Protein AF-A0A316E783-F1 (afdb_monomer_lite)

Organism: NCBI:txid591202

Radius of gyration: 13.03 Å; chains: 1; bounding box: 40×25×27 Å

Structure (mmCIF, N/CA/C/O backbone):
data_AF-A0A316E783-F1
#
_entry.id   AF-A0A316E783-F1
#
loop_
_atom_site.group_PDB
_atom_site.id
_atom_site.type_symbol
_atom_site.label_atom_id
_atom_site.label_alt_id
_atom_site.label_comp_id
_atom_site.label_asym_id
_atom_site.label_entity_id
_atom_site.label_seq_id
_atom_site.pdbx_PDB_ins_code
_atom_site.Cartn_x
_atom_site.Cartn_y
_atom_site.Cartn_z
_atom_site.occupancy
_atom_site.B_iso_or_equiv
_atom_site.auth_seq_id
_atom_site.auth_comp_id
_atom_site.auth_asym_id
_atom_site.auth_atom_id
_atom_site.pdbx_PDB_model_num
ATOM 1 N N . MET A 1 1 ? -28.990 -9.920 6.540 1.00 34.78 1 MET A N 1
ATOM 2 C CA . MET A 1 1 ? -27.861 -10.165 7.464 1.00 34.78 1 MET A CA 1
ATOM 3 C C . MET A 1 1 ? -26.599 -9.695 6.761 1.00 34.78 1 MET A C 1
ATOM 5 O O . MET A 1 1 ? -26.350 -10.171 5.663 1.00 34.78 1 MET A O 1
ATOM 9 N N . ALA A 1 2 ? -25.874 -8.713 7.301 1.00 44.69 2 ALA A N 1
ATOM 10 C CA . ALA A 1 2 ? -24.619 -8.271 6.696 1.00 44.69 2 ALA A CA 1
ATOM 11 C C . ALA A 1 2 ? -23.525 -9.288 7.044 1.00 44.69 2 ALA A C 1
ATOM 13 O O . ALA A 1 2 ? -23.163 -9.443 8.209 1.00 44.69 2 ALA A O 1
ATOM 14 N N . THR A 1 3 ? -23.056 -10.032 6.048 1.00 48.12 3 THR A N 1
ATOM 15 C CA . THR A 1 3 ? -21.976 -11.004 6.215 1.00 48.12 3 THR A CA 1
ATOM 16 C C . THR A 1 3 ? -20.681 -10.243 6.485 1.00 48.12 3 THR A C 1
ATOM 18 O O . THR A 1 3 ? -20.226 -9.476 5.639 1.00 48.12 3 THR A O 1
ATOM 21 N N . ASN A 1 4 ? -20.093 -10.423 7.668 1.00 61.34 4 ASN A N 1
ATOM 22 C CA . ASN A 1 4 ? -18.832 -9.781 8.031 1.00 61.34 4 ASN A CA 1
ATOM 23 C C . ASN A 1 4 ? -17.677 -10.538 7.348 1.00 61.34 4 ASN A C 1
ATOM 25 O O . ASN A 1 4 ? -17.132 -11.494 7.896 1.00 61.34 4 ASN A O 1
ATOM 29 N N . ILE A 1 5 ? -17.390 -10.184 6.093 1.00 65.75 5 ILE A N 1
ATOM 30 C CA . ILE A 1 5 ? -16.337 -10.810 5.286 1.00 65.75 5 ILE A CA 1
ATOM 31 C C . ILE A 1 5 ? -14.994 -10.170 5.667 1.00 65.75 5 ILE A C 1
ATOM 33 O O . ILE A 1 5 ? -14.855 -8.951 5.550 1.00 65.75 5 ILE A O 1
ATOM 37 N N . PRO A 1 6 ? -13.979 -10.953 6.080 1.00 73.94 6 PRO A N 1
ATOM 38 C CA . PRO A 1 6 ? -12.652 -10.412 6.340 1.00 73.94 6 PRO A CA 1
ATOM 39 C C . PRO A 1 6 ? -12.092 -9.713 5.098 1.00 73.94 6 PRO A C 1
ATOM 41 O O . PRO A 1 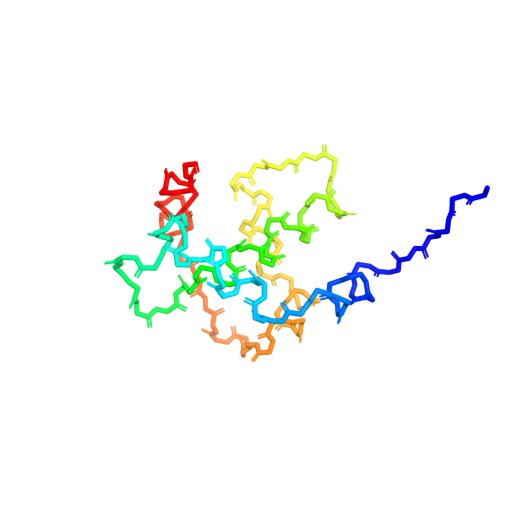6 ? -12.155 -10.249 3.993 1.00 73.94 6 PRO A O 1
ATOM 44 N N . VAL A 1 7 ? -11.468 -8.549 5.282 1.00 69.12 7 VAL A N 1
ATOM 45 C CA . VAL A 1 7 ? -10.876 -7.745 4.193 1.00 69.12 7 VAL A CA 1
ATOM 46 C C . VAL A 1 7 ? -9.935 -8.574 3.310 1.00 69.12 7 VAL A C 1
ATOM 48 O O . VAL A 1 7 ? -9.972 -8.463 2.089 1.00 69.12 7 VAL A O 1
ATOM 51 N N . LYS A 1 8 ? -9.154 -9.479 3.915 1.00 69.44 8 LYS A N 1
ATOM 52 C CA . LYS A 1 8 ? -8.290 -10.430 3.199 1.00 69.44 8 LYS A CA 1
ATOM 53 C C . LYS A 1 8 ? -9.074 -11.345 2.254 1.00 69.44 8 LYS A C 1
ATOM 55 O O . LYS A 1 8 ? -8.632 -11.589 1.139 1.00 69.44 8 LYS A O 1
ATOM 60 N N . THR A 1 9 ? -10.219 -11.846 2.703 1.00 70.62 9 THR A N 1
ATOM 61 C CA . THR A 1 9 ? -11.085 -12.737 1.927 1.00 70.62 9 THR A CA 1
ATOM 62 C C . THR A 1 9 ? -11.705 -11.992 0.750 1.00 70.62 9 THR A C 1
ATOM 64 O O . THR A 1 9 ? -11.669 -12.497 -0.364 1.00 70.62 9 THR A O 1
ATOM 67 N N . LEU A 1 10 ? -12.192 -10.766 0.964 1.00 72.50 10 LEU A N 1
ATOM 68 C CA . LEU A 1 10 ? -12.742 -9.943 -0.115 1.00 72.50 10 LEU A CA 1
ATOM 69 C C . LEU A 1 10 ? -11.679 -9.575 -1.159 1.00 72.50 10 LEU A C 1
ATOM 71 O O . LEU A 1 10 ? -11.918 -9.697 -2.356 1.00 72.50 10 LEU A O 1
ATOM 75 N N . LEU A 1 11 ? -10.490 -9.177 -0.704 1.00 68.38 11 LEU A N 1
ATOM 76 C CA . LEU A 1 11 ? -9.366 -8.860 -1.584 1.00 68.38 11 LEU A CA 1
ATOM 77 C C . LEU A 1 11 ? -8.869 -10.081 -2.365 1.00 68.38 11 LEU A C 1
ATOM 79 O O . LEU A 1 11 ? -8.445 -9.927 -3.503 1.00 68.38 11 LEU A O 1
ATOM 83 N N . GLY A 1 12 ? -8.959 -11.281 -1.786 1.00 69.25 12 GLY A N 1
ATOM 84 C CA . GLY A 1 12 ? -8.631 -12.533 -2.469 1.00 69.25 12 GLY A CA 1
ATOM 85 C C . GLY A 1 12 ? -9.624 -12.937 -3.566 1.00 69.25 12 GLY A C 1
ATOM 86 O O . GLY A 1 12 ? -9.257 -13.713 -4.441 1.00 69.25 12 GLY A O 1
ATOM 87 N N . TYR A 1 13 ? -10.857 -12.415 -3.551 1.00 71.38 13 TYR A N 1
ATOM 88 C CA . TYR A 1 13 ? -11.844 -12.654 -4.615 1.00 71.38 13 TYR A CA 1
ATOM 89 C C . TYR A 1 13 ? -11.663 -11.748 -5.832 1.00 71.38 13 TYR A C 1
ATOM 91 O O . TYR A 1 13 ? -12.278 -12.000 -6.868 1.00 71.38 13 TYR A O 1
ATOM 99 N N . LEU A 1 14 ? -10.848 -10.696 -5.729 1.00 72.75 14 LEU A N 1
ATOM 100 C CA . LEU A 1 14 ? -10.555 -9.848 -6.874 1.00 72.75 14 LEU A CA 1
ATOM 101 C C . LEU A 1 14 ? -9.487 -10.518 -7.739 1.00 72.75 14 LEU A C 1
ATOM 103 O O . LEU A 1 14 ? -8.359 -10.687 -7.275 1.00 72.75 14 LEU A O 1
ATOM 107 N N . PRO A 1 15 ? -9.807 -10.893 -8.990 1.00 77.31 15 PRO A N 1
ATOM 108 C CA . PRO A 1 15 ? -8.820 -11.497 -9.865 1.00 77.31 15 PRO A CA 1
ATOM 109 C C . PRO A 1 15 ? -7.723 -10.474 -10.165 1.00 77.31 15 PRO A C 1
ATOM 111 O O . PRO A 1 15 ? -8.012 -9.332 -10.529 1.00 77.31 15 PRO A O 1
ATOM 114 N N . ASP A 1 16 ? -6.460 -10.883 -10.042 1.00 74.06 16 ASP A N 1
ATOM 115 C CA . ASP A 1 16 ? -5.316 -9.994 -10.283 1.00 74.06 16 ASP A CA 1
ATOM 116 C C . ASP A 1 16 ? -5.348 -9.383 -11.697 1.00 74.06 16 ASP A C 1
ATOM 118 O O . ASP A 1 16 ? -4.950 -8.236 -11.874 1.00 74.06 16 ASP A O 1
ATOM 122 N N . SER A 1 17 ? -5.933 -10.082 -12.676 1.00 79.00 17 SER A N 1
ATOM 123 C CA . SER A 1 17 ? -6.138 -9.582 -14.042 1.00 79.00 17 SER A CA 1
ATOM 124 C C . SER A 1 17 ? -7.075 -8.371 -14.131 1.00 79.00 17 SER A C 1
ATOM 126 O O . SER A 1 17 ? -6.920 -7.535 -15.020 1.00 79.00 17 SER A O 1
ATOM 128 N N . LEU A 1 18 ? -8.044 -8.243 -13.218 1.00 79.31 18 LEU A N 1
ATOM 129 C CA . LEU A 1 18 ? -8.896 -7.056 -13.125 1.00 79.31 18 LEU A CA 1
ATOM 130 C C . LEU A 1 18 ? -8.101 -5.872 -12.569 1.00 79.31 18 LEU A C 1
ATOM 132 O O . LEU A 1 18 ? -8.179 -4.776 -13.113 1.00 79.31 18 LEU A O 1
ATOM 136 N N . ILE A 1 19 ? -7.316 -6.104 -11.514 1.00 73.44 19 ILE A N 1
ATOM 137 C CA . ILE A 1 19 ? -6.463 -5.081 -10.891 1.00 73.44 19 ILE A CA 1
ATOM 138 C C . ILE A 1 19 ? -5.402 -4.583 -11.888 1.00 73.44 19 ILE A C 1
ATOM 140 O O . ILE A 1 19 ? -5.136 -3.384 -11.974 1.00 73.44 19 ILE A O 1
ATOM 144 N N . GLU A 1 20 ? -4.804 -5.495 -12.652 1.00 75.75 20 GLU A N 1
ATOM 145 C CA . GLU A 1 20 ? -3.817 -5.180 -13.683 1.00 75.75 20 GLU A CA 1
ATOM 146 C C . GLU A 1 20 ? -4.438 -4.353 -14.812 1.00 75.75 20 GLU A C 1
ATOM 148 O O . GLU A 1 20 ? -3.923 -3.286 -15.144 1.00 75.75 20 GLU A O 1
ATOM 153 N N . ARG A 1 21 ? -5.608 -4.765 -15.320 1.00 80.38 21 ARG A N 1
ATOM 154 C CA . ARG A 1 21 ? -6.375 -3.981 -16.300 1.00 80.38 21 ARG A CA 1
ATOM 155 C C . ARG A 1 21 ? -6.666 -2.563 -15.819 1.00 80.38 21 ARG A C 1
ATOM 157 O O . ARG A 1 21 ? -6.408 -1.628 -16.565 1.00 80.38 21 ARG A O 1
ATOM 164 N N . LEU A 1 22 ? -7.152 -2.398 -14.588 1.00 77.31 22 LEU A N 1
ATOM 165 C CA . LEU A 1 22 ? -7.436 -1.077 -14.015 1.00 77.31 22 LEU A CA 1
ATOM 166 C C . LEU A 1 22 ? -6.165 -0.223 -13.888 1.00 77.31 22 LEU A C 1
ATOM 168 O O . LEU A 1 22 ? -6.193 0.981 -14.124 1.00 77.31 22 LEU A O 1
ATOM 172 N N . SER A 1 23 ? -5.029 -0.840 -13.558 1.00 73.75 23 SER A N 1
ATOM 173 C CA . SER A 1 23 ? -3.744 -0.133 -13.460 1.00 73.75 23 SER A CA 1
ATOM 174 C C . SER A 1 23 ? -3.280 0.407 -14.818 1.00 73.75 23 SER A C 1
ATOM 176 O O . SER A 1 23 ? -2.795 1.540 -14.894 1.00 73.75 23 SER A O 1
ATOM 178 N N . VAL A 1 24 ? -3.485 -0.374 -15.886 1.00 77.69 24 VAL A N 1
ATOM 179 C CA . VAL A 1 24 ? -3.214 0.030 -17.274 1.00 77.69 24 VAL A CA 1
ATOM 180 C C . VAL A 1 24 ? -4.197 1.107 -17.737 1.00 77.69 24 VAL A C 1
ATOM 182 O O . VAL A 1 24 ? -3.772 2.143 -18.244 1.00 77.69 24 VAL A O 1
ATOM 185 N N . GLU A 1 25 ? -5.496 0.888 -17.529 1.00 79.25 25 GLU A N 1
ATOM 186 C CA . GLU A 1 25 ? -6.578 1.785 -17.952 1.00 79.25 25 GLU A CA 1
ATOM 187 C C . GLU A 1 25 ? -6.427 3.186 -17.343 1.00 79.25 25 GLU A C 1
ATOM 189 O O . GLU A 1 25 ? -6.445 4.186 -18.063 1.00 79.25 25 GLU A O 1
ATOM 194 N N . HIS A 1 26 ? -6.150 3.263 -16.039 1.00 75.25 26 HIS A N 1
ATOM 195 C CA . HIS A 1 26 ? -5.960 4.532 -15.333 1.00 75.25 26 HIS A CA 1
ATOM 196 C C . HIS A 1 26 ? -4.510 5.050 -15.372 1.00 75.25 26 HIS A C 1
ATOM 198 O O . HIS A 1 26 ? -4.183 6.004 -14.674 1.00 75.25 26 HIS A O 1
ATOM 204 N N . ASN A 1 27 ? -3.622 4.460 -16.186 1.00 70.75 27 ASN A N 1
ATOM 205 C CA . ASN A 1 27 ? -2.228 4.898 -16.370 1.00 70.75 27 ASN A CA 1
ATOM 206 C C . ASN A 1 27 ? -1.429 5.094 -15.063 1.00 70.75 27 ASN A C 1
ATOM 208 O O . ASN A 1 27 ? -0.493 5.898 -15.003 1.00 70.75 27 ASN A O 1
ATOM 212 N N . VAL A 1 28 ? -1.756 4.331 -14.022 1.00 66.56 28 VAL A N 1
ATOM 213 C CA . VAL A 1 28 ? -1.162 4.484 -12.682 1.00 66.56 28 VAL A CA 1
ATOM 214 C C . VAL A 1 28 ? 0.330 4.139 -12.702 1.00 66.56 28 VAL A C 1
ATOM 216 O O . VAL A 1 28 ? 1.112 4.648 -11.893 1.00 66.56 28 VAL A O 1
ATOM 219 N N . ASP A 1 29 ? 0.747 3.331 -13.684 1.00 70.62 29 ASP A N 1
ATOM 220 C CA . ASP A 1 29 ? 2.104 2.813 -13.801 1.00 70.62 29 ASP A CA 1
A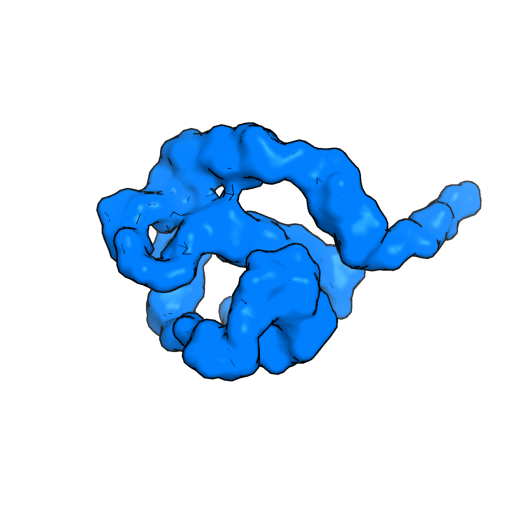TOM 221 C C . ASP A 1 29 ? 3.066 3.616 -14.697 1.00 70.62 29 ASP A C 1
ATOM 223 O O . ASP A 1 29 ? 4.217 3.218 -14.889 1.00 70.62 29 ASP A O 1
ATOM 227 N N . LYS A 1 30 ? 2.658 4.786 -15.210 1.00 60.66 30 LYS A N 1
ATOM 228 C CA . LYS A 1 30 ? 3.388 5.527 -16.264 1.00 60.66 30 LYS A CA 1
ATOM 229 C C . LYS A 1 30 ? 4.853 5.893 -15.939 1.00 60.66 30 LYS A C 1
ATOM 231 O O . LYS A 1 30 ? 5.589 6.287 -16.839 1.00 60.66 30 LYS A O 1
ATOM 236 N N . GLN A 1 31 ? 5.290 5.785 -14.675 1.00 56.41 31 GLN A N 1
ATOM 237 C CA . GLN A 1 31 ? 6.649 6.121 -14.211 1.00 56.41 31 GLN A CA 1
ATOM 238 C C . GLN A 1 31 ? 7.129 5.278 -13.003 1.00 56.41 31 GLN A C 1
ATOM 240 O O . GLN A 1 31 ? 7.640 5.832 -12.023 1.00 56.41 31 GLN A O 1
ATOM 245 N N . VAL A 1 32 ? 6.919 3.956 -12.971 1.00 58.66 32 VAL A N 1
ATOM 246 C CA . VAL A 1 32 ? 7.191 3.158 -11.748 1.00 58.66 32 VAL A CA 1
ATOM 247 C C . VAL A 1 32 ? 8.503 2.378 -11.783 1.00 58.66 32 VAL A C 1
ATOM 249 O O . VAL A 1 32 ? 8.834 1.738 -12.772 1.00 58.66 32 VAL A O 1
ATOM 252 N N . LYS A 1 33 ? 9.209 2.367 -10.638 1.00 60.97 33 LYS A N 1
ATOM 253 C CA . LYS A 1 33 ? 10.259 1.378 -10.315 1.00 60.97 33 LYS A CA 1
ATOM 254 C C . LYS A 1 33 ? 9.976 0.499 -9.077 1.00 60.97 33 LYS A C 1
ATOM 256 O O . LYS A 1 33 ? 10.658 -0.502 -8.912 1.00 60.97 33 LYS A O 1
ATOM 261 N N . LYS A 1 34 ? 9.042 0.871 -8.181 1.00 68.50 34 LYS A N 1
ATOM 262 C CA . LYS A 1 34 ? 8.730 0.116 -6.938 1.00 68.50 34 LYS A CA 1
ATOM 263 C C . LYS A 1 34 ? 7.242 0.075 -6.546 1.00 68.50 34 LYS A C 1
ATOM 265 O O . LYS A 1 34 ? 6.769 -0.981 -6.159 1.00 68.50 34 LYS A O 1
ATOM 270 N N . LEU A 1 35 ? 6.509 1.195 -6.608 1.00 78.19 35 LEU A N 1
ATOM 271 C CA . LEU A 1 35 ? 5.091 1.261 -6.202 1.00 78.19 35 LEU A CA 1
ATOM 272 C C . LEU A 1 35 ? 4.156 1.092 -7.408 1.00 78.19 35 LEU A C 1
ATOM 274 O O . LEU A 1 35 ? 3.749 2.086 -8.015 1.00 78.19 35 LEU A O 1
ATOM 278 N N . GLU A 1 36 ? 3.890 -0.164 -7.760 1.00 82.88 36 GLU A N 1
ATOM 279 C CA . GLU A 1 36 ? 3.012 -0.549 -8.873 1.00 82.88 36 GLU A CA 1
ATOM 280 C C . GLU A 1 36 ? 1.544 -0.181 -8.597 1.00 82.88 36 GLU A C 1
ATOM 282 O O . GLU A 1 36 ? 1.081 -0.248 -7.453 1.00 82.88 36 GLU A O 1
ATOM 287 N N . GLY A 1 37 ? 0.788 0.150 -9.643 1.00 79.44 37 GLY A N 1
ATOM 288 C CA . GLY A 1 37 ? -0.620 0.536 -9.580 1.00 79.44 37 GLY A CA 1
ATOM 289 C C . GLY A 1 37 ? -1.478 -0.515 -8.889 1.00 79.44 37 GLY A C 1
ATOM 290 O O . GLY A 1 37 ? -2.297 -0.177 -8.033 1.00 79.44 37 GLY A O 1
ATOM 291 N N . LYS A 1 38 ? -1.184 -1.800 -9.116 1.00 81.94 38 LYS A N 1
ATOM 292 C CA . LYS A 1 38 ? -1.851 -2.914 -8.428 1.00 81.94 38 LYS A CA 1
ATOM 293 C C . LYS A 1 38 ? -1.763 -2.819 -6.903 1.00 81.94 38 LYS A C 1
ATOM 295 O O . LYS A 1 38 ? -2.719 -3.148 -6.202 1.00 81.94 38 LYS A O 1
ATOM 300 N N . ILE A 1 39 ? -0.629 -2.352 -6.377 1.00 86.69 39 ILE A N 1
ATOM 301 C CA . ILE A 1 39 ? -0.410 -2.179 -4.937 1.00 86.69 39 ILE A CA 1
ATOM 302 C C . ILE A 1 39 ? -1.225 -0.987 -4.433 1.00 86.69 39 ILE A C 1
ATOM 304 O O . ILE A 1 39 ? -1.841 -1.076 -3.372 1.00 86.69 39 ILE A O 1
ATOM 308 N N . VAL A 1 40 ? -1.276 0.101 -5.205 1.00 88.12 40 VAL A N 1
ATOM 309 C CA . VAL A 1 40 ? -2.068 1.298 -4.879 1.00 88.12 40 VAL A CA 1
ATOM 310 C C . VAL A 1 40 ? -3.564 0.972 -4.849 1.00 88.12 40 VAL A C 1
ATOM 312 O O . VAL A 1 40 ? -4.239 1.327 -3.886 1.00 88.12 40 VAL A O 1
ATOM 315 N N . PHE A 1 41 ? -4.076 0.222 -5.828 1.00 86.00 41 PHE A N 1
ATOM 316 C CA . PHE A 1 41 ? -5.471 -0.232 -5.846 1.00 86.00 41 PHE A CA 1
ATOM 317 C C . PHE A 1 41 ? -5.804 -1.140 -4.657 1.00 86.00 41 PHE A C 1
ATOM 319 O O . PHE A 1 41 ? -6.806 -0.918 -3.973 1.00 86.00 41 PHE A O 1
ATOM 326 N N . LYS A 1 42 ? -4.944 -2.122 -4.350 1.00 87.00 42 LYS A N 1
ATOM 327 C CA . LYS A 1 42 ? -5.113 -2.976 -3.163 1.00 87.00 42 LYS A CA 1
ATOM 328 C C . LYS A 1 42 ? -5.095 -2.148 -1.872 1.00 87.00 42 LYS A C 1
ATOM 330 O O . LYS A 1 42 ? -5.885 -2.427 -0.973 1.00 87.00 42 LYS A O 1
ATOM 335 N N . LEU A 1 43 ? -4.253 -1.114 -1.783 1.00 89.88 43 LEU A N 1
ATOM 336 C CA . LEU A 1 43 ? -4.177 -0.211 -0.628 1.00 89.88 43 LEU A CA 1
ATOM 337 C C . LEU A 1 43 ? -5.443 0.635 -0.464 1.00 89.88 43 LEU A C 1
ATOM 339 O O . LEU A 1 43 ? -5.955 0.756 0.649 1.00 89.88 43 LEU A O 1
ATOM 343 N N . LEU A 1 44 ? -5.960 1.194 -1.559 1.00 89.31 44 LEU A N 1
ATOM 344 C CA . LEU A 1 44 ? -7.201 1.965 -1.561 1.00 89.31 44 LEU A CA 1
ATOM 345 C C . LEU A 1 44 ? -8.374 1.117 -1.090 1.00 89.31 44 LEU A C 1
ATOM 347 O O . LEU A 1 44 ? -9.090 1.514 -0.174 1.00 89.31 44 LEU A O 1
ATOM 351 N N . LEU A 1 45 ? -8.526 -0.079 -1.655 1.00 87.62 45 LEU A N 1
ATOM 352 C CA . LEU A 1 45 ? -9.602 -0.979 -1.272 1.00 87.62 45 LEU A CA 1
ATOM 353 C C . LEU A 1 45 ? -9.465 -1.448 0.179 1.00 87.62 45 LEU A C 1
ATOM 355 O O . LEU A 1 45 ? -10.441 -1.428 0.927 1.00 87.62 45 LEU A O 1
ATOM 359 N N . TYR A 1 46 ? -8.251 -1.797 0.613 1.00 88.19 46 TYR A N 1
ATOM 360 C CA . TYR A 1 46 ? -7.989 -2.110 2.015 1.00 88.19 46 TYR A CA 1
ATOM 361 C C . TYR A 1 46 ? -8.396 -0.946 2.925 1.00 88.19 46 TYR A C 1
ATOM 363 O O . TYR A 1 46 ? -9.036 -1.164 3.951 1.00 88.19 46 TYR A O 1
ATOM 371 N N . GLY A 1 47 ? -8.076 0.293 2.547 1.00 90.00 47 GLY A N 1
ATOM 372 C CA . GLY A 1 47 ? -8.455 1.489 3.293 1.00 90.00 47 GLY A CA 1
ATOM 373 C C . GLY A 1 47 ? -9.962 1.729 3.350 1.00 90.00 47 GLY A C 1
ATOM 374 O O . GLY A 1 47 ? -10.472 1.969 4.439 1.00 90.00 47 GLY A O 1
ATOM 375 N N . VAL A 1 48 ? -10.680 1.594 2.230 1.00 88.19 48 VAL A N 1
ATOM 376 C CA . VAL A 1 48 ? -12.151 1.738 2.177 1.00 88.19 48 VAL A CA 1
ATOM 377 C C . VAL A 1 48 ? -12.839 0.737 3.105 1.00 88.19 48 VAL A C 1
ATOM 379 O O . VAL A 1 48 ? -13.844 1.054 3.731 1.00 88.19 48 VAL A O 1
ATOM 382 N N . LEU A 1 49 ? -12.283 -0.469 3.223 1.00 85.19 49 LEU A N 1
ATOM 383 C CA . LEU A 1 49 ? -12.862 -1.538 4.033 1.00 85.19 49 LEU A CA 1
ATOM 384 C C . LEU A 1 49 ? -12.458 -1.487 5.512 1.00 85.19 49 LEU A C 1
ATOM 386 O O . LEU A 1 49 ? -13.130 -2.088 6.345 1.00 85.19 49 LEU A O 1
ATOM 390 N N . SER A 1 50 ? -11.339 -0.838 5.844 1.00 83.88 50 SER A N 1
ATOM 391 C CA . SER A 1 50 ? -10.747 -0.887 7.191 1.00 83.88 50 SER A CA 1
ATOM 392 C C . SER A 1 50 ? -10.737 0.449 7.931 1.00 83.88 50 SER A C 1
ATOM 394 O O . SER A 1 50 ? -10.359 0.484 9.103 1.00 83.88 50 SER A O 1
ATOM 396 N N . SER A 1 51 ? -11.133 1.541 7.277 1.00 84.06 51 SER A N 1
ATOM 397 C CA . SER A 1 51 ? -11.106 2.888 7.842 1.00 84.06 51 SER A CA 1
ATOM 398 C C . SER A 1 51 ? -12.402 3.639 7.556 1.00 84.06 51 SER A C 1
ATOM 400 O O . SER A 1 51 ? -12.970 3.534 6.475 1.00 84.06 51 SER A O 1
ATOM 402 N N . SER A 1 52 ? -12.835 4.465 8.510 1.00 83.12 52 SER A N 1
ATOM 403 C CA . SER A 1 52 ? -13.963 5.391 8.340 1.00 83.12 52 SER A CA 1
ATOM 404 C C . SER A 1 52 ? -13.621 6.598 7.460 1.00 83.12 52 SER A C 1
ATOM 406 O O . SER A 1 52 ? -14.519 7.302 7.004 1.00 83.12 52 SER A O 1
ATOM 408 N N . GLN A 1 53 ? -12.329 6.857 7.235 1.00 87.38 53 GLN A N 1
ATOM 409 C CA . GLN A 1 53 ? -11.824 7.957 6.413 1.00 87.38 53 GLN A CA 1
ATOM 410 C C . GLN A 1 53 ? -10.652 7.498 5.544 1.00 87.38 53 GLN A C 1
ATOM 412 O O . GLN A 1 53 ? -9.757 6.791 6.014 1.00 87.38 53 GLN A O 1
ATOM 417 N N . LEU A 1 54 ? -10.615 7.954 4.292 1.00 89.44 54 LEU A N 1
ATOM 418 C CA . LEU A 1 54 ? -9.587 7.586 3.320 1.00 89.44 54 LEU A CA 1
ATOM 419 C C . LEU A 1 54 ? -8.712 8.797 2.969 1.00 89.44 54 LEU A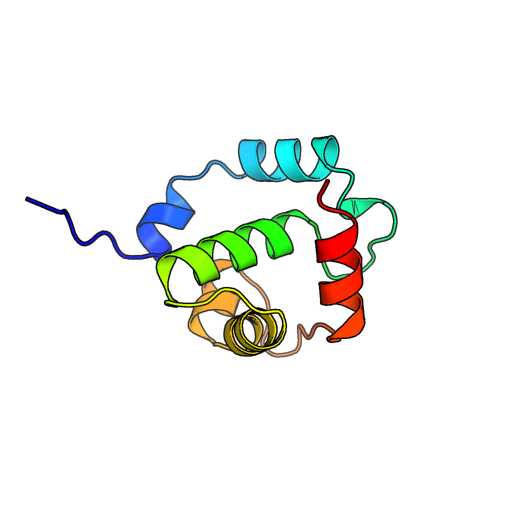 C 1
ATOM 421 O O . LEU A 1 54 ? -8.901 9.448 1.947 1.00 89.44 54 LEU A O 1
ATOM 425 N N . SER A 1 55 ? -7.759 9.128 3.841 1.00 91.31 55 SER A N 1
ATOM 426 C CA . SER A 1 55 ? -6.780 10.196 3.590 1.00 91.31 55 SER A CA 1
ATOM 427 C C . SER A 1 55 ? -5.407 9.631 3.232 1.00 91.31 55 SER A C 1
ATOM 429 O O . SER A 1 55 ? -5.086 8.493 3.572 1.00 91.31 55 SER A O 1
ATOM 431 N N . LEU A 1 56 ? -4.540 10.447 2.623 1.00 90.50 56 LEU A N 1
ATOM 432 C CA . LEU A 1 56 ? -3.151 10.060 2.347 1.00 90.50 56 LEU A CA 1
ATOM 433 C C . LEU A 1 56 ? -2.410 9.596 3.618 1.00 90.50 56 LEU A C 1
ATOM 435 O O . LEU A 1 56 ? -1.638 8.644 3.565 1.00 90.50 56 LEU A O 1
ATOM 439 N N . ASN A 1 57 ? -2.664 10.229 4.770 1.00 91.19 57 ASN A N 1
ATOM 440 C CA . ASN A 1 57 ? -2.068 9.824 6.051 1.00 91.19 57 ASN A CA 1
ATOM 441 C C . ASN A 1 57 ? -2.529 8.422 6.464 1.00 91.19 57 ASN A C 1
ATOM 443 O O . ASN A 1 57 ? -1.709 7.597 6.867 1.00 91.19 57 ASN A O 1
ATOM 447 N N . VAL A 1 58 ? -3.830 8.148 6.325 1.00 92.94 58 VAL A N 1
ATOM 448 C CA . VAL A 1 58 ? -4.398 6.825 6.597 1.00 92.94 58 VAL A CA 1
ATOM 449 C C . VAL A 1 58 ? -3.768 5.790 5.672 1.00 92.94 58 VAL A C 1
ATOM 451 O O . VAL A 1 58 ? -3.253 4.792 6.163 1.00 92.94 58 VAL A O 1
ATOM 454 N N . LEU A 1 59 ? -3.716 6.041 4.363 1.00 93.12 59 LEU A N 1
ATOM 455 C CA . LEU A 1 59 ? -3.146 5.097 3.399 1.00 93.12 59 LEU A CA 1
ATOM 456 C C . LEU A 1 59 ? -1.668 4.786 3.687 1.00 93.12 59 LEU A C 1
ATOM 458 O O . LEU A 1 59 ? -1.281 3.622 3.644 1.00 93.12 59 LEU A O 1
ATOM 462 N N . ILE A 1 60 ? -0.858 5.780 4.067 1.00 91.81 60 ILE A N 1
ATOM 463 C CA . ILE A 1 60 ? 0.537 5.544 4.485 1.00 91.81 60 ILE A CA 1
ATOM 464 C C . ILE A 1 60 ? 0.589 4.662 5.730 1.00 91.81 60 ILE A C 1
ATOM 466 O O . ILE A 1 60 ? 1.292 3.657 5.738 1.00 91.81 60 ILE A O 1
ATOM 470 N N . SER A 1 61 ? -0.211 4.978 6.752 1.00 91.69 61 SER A N 1
ATOM 471 C CA . SER A 1 61 ? -0.246 4.166 7.972 1.00 91.69 61 SER A CA 1
ATOM 472 C C . SER A 1 61 ? -0.679 2.721 7.710 1.00 91.69 61 SER A C 1
ATOM 474 O O . SER A 1 61 ? -0.188 1.806 8.363 1.00 91.69 61 SER A O 1
ATOM 476 N N . LEU A 1 62 ? -1.591 2.501 6.755 1.00 91.62 62 LEU A N 1
ATOM 477 C CA . LEU A 1 62 ? -2.075 1.173 6.386 1.00 91.62 62 LEU A CA 1
ATOM 478 C C . LEU A 1 62 ? -1.016 0.394 5.608 1.00 91.62 62 LEU A C 1
ATOM 480 O O . LEU A 1 62 ? -0.871 -0.803 5.837 1.00 91.62 62 LEU A O 1
ATOM 484 N N . PHE A 1 63 ? -0.249 1.069 4.751 1.00 90.19 63 PHE A N 1
ATOM 485 C CA . PHE A 1 63 ? 0.857 0.469 4.010 1.00 90.19 63 PHE A CA 1
ATOM 486 C C . PHE A 1 63 ? 1.943 -0.098 4.939 1.00 90.19 63 PHE A C 1
ATOM 488 O O . PHE A 1 63 ? 2.538 -1.139 4.656 1.00 90.19 63 PHE A O 1
ATOM 495 N N . ASP A 1 64 ? 2.166 0.546 6.085 1.00 88.50 64 ASP A N 1
ATOM 496 C CA . ASP A 1 64 ? 3.130 0.092 7.089 1.00 88.50 64 ASP A CA 1
ATOM 497 C C . ASP A 1 64 ? 2.604 -1.027 7.999 1.00 88.50 64 ASP A C 1
ATOM 499 O O . ASP A 1 64 ? 3.375 -1.635 8.745 1.00 88.50 64 ASP A O 1
ATOM 503 N N . LYS A 1 65 ? 1.313 -1.380 7.916 1.00 89.31 65 LYS A N 1
ATOM 504 C CA . LYS A 1 65 ? 0.766 -2.500 8.691 1.00 89.31 65 LYS A CA 1
ATOM 505 C C . LYS A 1 65 ? 1.214 -3.837 8.112 1.00 89.31 65 LYS A C 1
ATOM 507 O O . LYS A 1 65 ? 1.004 -4.132 6.936 1.00 89.31 65 LYS A O 1
ATOM 512 N N . ILE A 1 66 ? 1.680 -4.715 9.001 1.00 84.75 66 ILE A N 1
ATOM 513 C CA . ILE A 1 66 ? 2.044 -6.110 8.693 1.00 84.75 66 ILE A CA 1
ATOM 514 C C . ILE A 1 66 ? 0.919 -6.832 7.935 1.00 84.75 66 ILE A C 1
ATOM 516 O O . ILE A 1 66 ? 1.187 -7.546 6.973 1.00 84.75 66 ILE A O 1
ATOM 520 N N . GLY A 1 67 ? -0.343 -6.605 8.320 1.00 85.00 67 GLY A N 1
ATOM 521 C CA . GLY A 1 67 ? -1.497 -7.227 7.665 1.00 85.00 67 GLY A CA 1
ATOM 522 C C . GLY A 1 67 ? -1.628 -6.868 6.182 1.00 85.00 67 GLY A C 1
ATOM 523 O O . GLY A 1 67 ? -1.864 -7.753 5.363 1.00 85.00 67 GLY A O 1
ATOM 524 N N . PHE A 1 68 ? -1.421 -5.598 5.821 1.00 86.62 68 PHE A N 1
ATOM 525 C CA . PHE A 1 68 ? -1.466 -5.173 4.423 1.00 86.62 68 PHE A CA 1
ATOM 526 C C . PHE A 1 68 ? -0.254 -5.692 3.642 1.00 86.62 6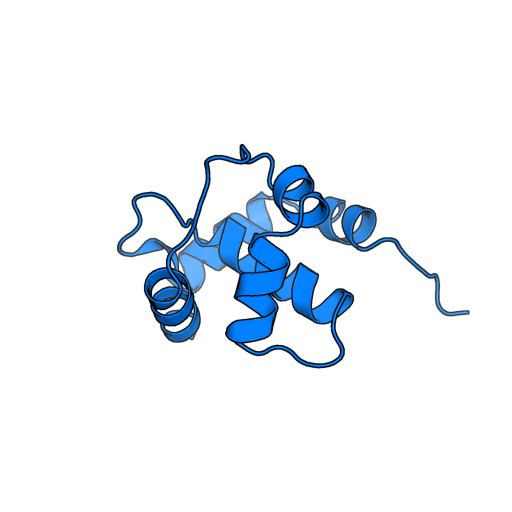8 PHE A C 1
ATOM 528 O O . PHE A 1 68 ? -0.414 -6.230 2.551 1.00 86.62 68 PHE A O 1
ATOM 535 N N . ARG A 1 69 ? 0.951 -5.615 4.219 1.00 87.00 69 ARG A N 1
ATOM 536 C CA . ARG A 1 69 ? 2.178 -6.106 3.567 1.00 87.00 69 ARG A CA 1
ATOM 537 C C . ARG A 1 69 ? 2.134 -7.606 3.284 1.00 87.00 69 ARG A C 1
ATOM 539 O O . ARG A 1 69 ? 2.472 -8.032 2.183 1.00 87.00 69 ARG A O 1
ATOM 546 N N . SER A 1 70 ? 1.623 -8.388 4.235 1.00 85.06 70 SER A N 1
ATOM 547 C CA . SER A 1 70 ? 1.369 -9.820 4.050 1.00 85.06 70 SER A CA 1
ATOM 548 C C . SER A 1 70 ? 0.354 -10.085 2.934 1.00 85.06 70 SER A C 1
ATOM 550 O O . SER A 1 70 ? 0.504 -11.055 2.197 1.00 85.06 70 SER A O 1
ATOM 552 N N . LEU A 1 71 ? -0.650 -9.218 2.777 1.00 83.88 71 LEU A N 1
ATOM 553 C CA . LEU A 1 71 ? -1.671 -9.350 1.740 1.00 83.88 71 LEU A CA 1
ATOM 554 C C . LEU A 1 71 ? -1.133 -9.097 0.326 1.00 83.88 71 LEU A C 1
ATOM 556 O O . LEU A 1 71 ? -1.570 -9.758 -0.612 1.00 83.88 71 LEU A O 1
ATOM 560 N N . ILE A 1 72 ? -0.196 -8.163 0.162 1.00 84.56 72 ILE A N 1
ATOM 561 C CA . ILE A 1 72 ? 0.427 -7.869 -1.140 1.00 84.56 72 ILE A CA 1
ATOM 562 C C . ILE A 1 72 ? 1.724 -8.655 -1.393 1.00 84.56 72 ILE A C 1
ATOM 564 O O . ILE A 1 72 ? 2.315 -8.502 -2.457 1.00 84.56 72 ILE A O 1
ATOM 568 N N . GLY A 1 73 ? 2.160 -9.487 -0.441 1.00 84.19 73 GLY A N 1
ATOM 569 C CA . GLY A 1 73 ? 3.341 -10.342 -0.584 1.00 84.19 73 GLY A CA 1
ATOM 570 C C . GLY A 1 73 ? 4.671 -9.584 -0.618 1.00 84.19 73 GLY A C 1
ATOM 571 O O . GLY A 1 73 ? 5.585 -10.009 -1.318 1.00 84.19 73 GLY A O 1
ATOM 572 N N . VAL A 1 74 ? 4.787 -8.461 0.103 1.00 83.12 74 VAL A N 1
ATOM 573 C CA . VAL A 1 74 ? 6.023 -7.654 0.147 1.00 83.12 74 VAL A CA 1
ATOM 574 C C . VAL A 1 74 ? 6.764 -7.799 1.476 1.00 83.12 74 VAL A C 1
ATOM 576 O O . VAL A 1 74 ? 6.151 -7.965 2.532 1.00 83.12 74 VAL A O 1
ATOM 579 N N . ASP A 1 75 ? 8.092 -7.698 1.417 1.00 78.44 75 ASP A N 1
ATOM 580 C CA . ASP A 1 75 ? 8.979 -7.750 2.584 1.00 78.44 75 ASP A CA 1
ATOM 581 C C . ASP A 1 75 ? 8.818 -6.506 3.496 1.00 78.44 75 ASP A C 1
ATOM 583 O O . ASP A 1 75 ? 8.343 -5.447 3.074 1.00 78.44 75 ASP A O 1
ATOM 587 N N . LYS A 1 76 ? 9.247 -6.604 4.760 1.00 76.88 76 LYS A N 1
ATOM 588 C CA . LYS A 1 76 ? 9.351 -5.478 5.703 1.00 76.88 76 LYS A CA 1
ATOM 589 C C . LYS A 1 76 ? 10.253 -4.338 5.195 1.00 76.88 76 LYS A C 1
ATOM 591 O O . LYS A 1 76 ? 10.029 -3.187 5.570 1.00 76.88 76 LYS A O 1
ATOM 596 N N . ASP A 1 77 ? 11.211 -4.628 4.321 1.00 81.31 77 ASP A N 1
ATOM 597 C CA . ASP A 1 77 ? 12.117 -3.620 3.759 1.00 81.31 77 ASP A CA 1
ATOM 598 C C . ASP A 1 77 ? 11.485 -2.860 2.576 1.00 81.31 77 ASP A C 1
ATOM 600 O O . ASP A 1 77 ? 11.985 -1.815 2.139 1.00 81.31 77 ASP A O 1
ATOM 604 N N . PHE A 1 78 ? 10.339 -3.338 2.071 1.00 81.56 78 PHE A N 1
ATOM 605 C CA . PHE A 1 78 ? 9.560 -2.630 1.065 1.00 81.56 78 PHE A CA 1
ATOM 606 C C . PHE A 1 78 ? 8.855 -1.429 1.699 1.00 81.56 78 PHE A C 1
ATOM 608 O O . PHE A 1 78 ? 7.890 -1.548 2.454 1.00 81.56 78 PHE A O 1
ATOM 615 N N . THR A 1 79 ? 9.360 -0.245 1.374 1.00 82.06 79 THR A N 1
ATOM 616 C CA . THR A 1 79 ? 8.840 1.034 1.854 1.00 82.06 79 THR A CA 1
ATOM 617 C C . THR A 1 79 ? 8.417 1.898 0.679 1.00 82.06 79 THR A C 1
ATOM 619 O O . THR A 1 79 ? 8.974 1.818 -0.421 1.00 82.06 79 THR A O 1
ATOM 622 N N . THR A 1 80 ? 7.425 2.750 0.915 1.00 83.31 80 THR A N 1
ATOM 623 C CA . THR A 1 80 ? 7.003 3.765 -0.045 1.00 83.31 80 THR A CA 1
ATOM 624 C C . THR A 1 80 ? 7.152 5.149 0.564 1.00 83.31 80 THR A C 1
ATOM 626 O O . THR A 1 80 ? 6.893 5.355 1.749 1.00 83.31 80 THR A O 1
ATOM 629 N N . LYS A 1 81 ? 7.584 6.123 -0.240 1.00 85.62 81 LYS A N 1
ATOM 630 C CA . LYS A 1 81 ? 7.611 7.520 0.197 1.00 85.62 81 LYS A CA 1
ATOM 631 C C . LYS A 1 81 ? 6.201 8.092 0.115 1.00 85.62 81 LYS A C 1
ATOM 633 O O . LYS A 1 81 ? 5.479 7.826 -0.844 1.00 85.62 81 LYS A O 1
ATOM 638 N N . ARG A 1 82 ? 5.858 8.973 1.060 1.00 87.56 82 ARG A N 1
ATOM 639 C CA . ARG A 1 82 ? 4.607 9.749 1.042 1.00 87.56 82 ARG A CA 1
ATOM 640 C C . ARG A 1 82 ? 4.319 10.360 -0.328 1.00 87.56 82 ARG A C 1
ATOM 642 O O . ARG A 1 82 ? 3.227 10.172 -0.850 1.00 87.56 82 ARG A O 1
ATOM 649 N N . ASN A 1 83 ? 5.302 11.061 -0.895 1.00 87.00 83 ASN A N 1
ATOM 650 C CA . ASN A 1 83 ? 5.133 11.760 -2.169 1.00 87.00 83 ASN A CA 1
ATOM 651 C C . ASN A 1 83 ? 4.897 10.773 -3.313 1.00 87.00 83 ASN A C 1
ATOM 653 O O . ASN A 1 83 ? 4.006 10.991 -4.113 1.00 87.00 83 ASN A O 1
ATOM 657 N N . SER A 1 84 ? 5.580 9.623 -3.315 1.00 86.31 84 SER A N 1
ATOM 658 C CA . SER A 1 84 ? 5.343 8.582 -4.319 1.00 86.31 84 SER A CA 1
ATOM 659 C C . SER A 1 84 ? 3.916 8.039 -4.280 1.00 86.31 84 SER A C 1
ATOM 661 O O . SER A 1 84 ? 3.350 7.764 -5.330 1.00 86.31 84 SER A O 1
ATOM 663 N N . LEU A 1 85 ? 3.321 7.892 -3.091 1.00 87.88 85 LEU A N 1
ATOM 664 C CA . LEU A 1 85 ? 1.915 7.507 -2.982 1.00 87.88 85 LEU A CA 1
ATOM 665 C C . LEU A 1 85 ? 0.981 8.650 -3.410 1.00 87.88 85 LEU A C 1
ATOM 667 O O . LEU A 1 85 ? 0.030 8.400 -4.138 1.00 87.88 85 LEU A O 1
ATOM 671 N N . ALA A 1 86 ? 1.262 9.891 -3.005 1.00 88.00 86 ALA A N 1
ATOM 672 C CA . ALA A 1 86 ? 0.475 11.059 -3.403 1.00 88.00 86 ALA A CA 1
ATOM 673 C C . ALA A 1 86 ? 0.438 11.239 -4.930 1.00 88.00 86 ALA A C 1
ATOM 675 O O . ALA A 1 86 ? -0.641 11.372 -5.499 1.00 88.00 86 ALA A O 1
ATOM 676 N N . ASP A 1 87 ? 1.596 11.151 -5.589 1.00 85.94 87 ASP A N 1
ATOM 677 C CA . ASP A 1 87 ? 1.728 11.265 -7.043 1.00 85.94 87 ASP A CA 1
ATOM 678 C C . ASP A 1 87 ? 0.887 10.197 -7.762 1.00 85.94 87 ASP A C 1
ATOM 680 O O . ASP A 1 87 ? 0.213 10.487 -8.749 1.00 85.94 87 ASP A O 1
ATOM 684 N N . ARG A 1 88 ? 0.865 8.961 -7.234 1.00 84.56 88 ARG A N 1
ATOM 685 C CA . ARG A 1 88 ? 0.042 7.868 -7.781 1.00 84.56 88 ARG A CA 1
ATOM 686 C C . ARG A 1 88 ? -1.450 8.114 -7.604 1.00 84.56 88 ARG A C 1
ATOM 688 O O . ARG A 1 88 ? -2.220 7.832 -8.516 1.00 84.56 88 ARG A O 1
ATOM 695 N N . LEU A 1 89 ? -1.853 8.647 -6.454 1.00 85.06 89 LEU A N 1
ATOM 696 C CA . LEU A 1 89 ? -3.253 8.977 -6.197 1.00 85.06 89 LEU A CA 1
ATOM 697 C C . LEU A 1 89 ? -3.753 10.102 -7.103 1.00 85.06 89 LEU A C 1
ATOM 699 O O . LEU A 1 89 ? -4.897 10.057 -7.524 1.00 85.06 89 LEU A O 1
ATOM 703 N N . ILE A 1 90 ? -2.901 11.072 -7.437 1.00 83.75 90 ILE A N 1
ATOM 704 C CA . ILE A 1 90 ? -3.243 12.145 -8.382 1.00 83.75 90 ILE A CA 1
ATOM 705 C C . ILE A 1 90 ? -3.359 11.607 -9.815 1.00 83.75 90 ILE A C 1
ATOM 707 O O . ILE A 1 90 ? -4.172 12.101 -10.586 1.00 83.75 90 ILE A O 1
ATOM 711 N N . SER A 1 91 ? -2.5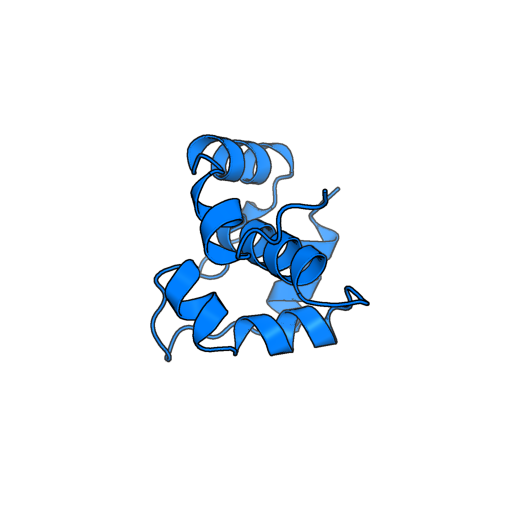59 10.600 -10.183 1.00 79.62 91 SER A N 1
ATOM 712 C CA . SER A 1 91 ? -2.637 9.986 -11.517 1.00 79.62 91 SER A CA 1
ATOM 713 C C . SER A 1 91 ? -3.857 9.083 -11.728 1.00 79.62 91 SER A C 1
ATOM 715 O O . SER A 1 91 ? -4.156 8.750 -12.870 1.00 79.62 91 SER A O 1
ATOM 717 N N . LEU A 1 92 ? -4.546 8.688 -10.651 1.00 74.75 92 LEU A N 1
ATOM 718 C CA . LEU A 1 92 ? -5.827 7.987 -10.725 1.00 74.75 92 LEU A CA 1
ATOM 719 C C . LEU A 1 92 ? -6.909 8.995 -11.127 1.00 74.75 92 LEU A C 1
ATOM 721 O O . LEU A 1 92 ? -7.378 9.763 -10.290 1.00 74.75 92 LEU A O 1
ATOM 725 N N . ASN A 1 93 ? -7.257 8.997 -12.411 1.00 54.72 93 ASN A N 1
ATOM 726 C CA . ASN A 1 93 ? -8.310 9.830 -12.994 1.00 54.72 93 ASN A CA 1
ATOM 727 C C . ASN A 1 93 ? -9.623 9.049 -13.079 1.00 54.72 93 ASN A C 1
ATOM 729 O O . ASN A 1 93 ? -9.567 7.914 -13.616 1.00 54.72 93 ASN A O 1
#

Foldseek 3Di:
DDPPQPLLRVLVPDPLVVLVVLQVVLVLVVDDDACGSSLLVSLQSSCVSPHPDDDLVSSQVSCQDPVSCVSVVHDNPRHDDSVSSVVSVVSRD

pLDDT: mean 79.19, std 11.17, range [34.78, 93.12]

Secondary structure (DSSP, 8-state):
------H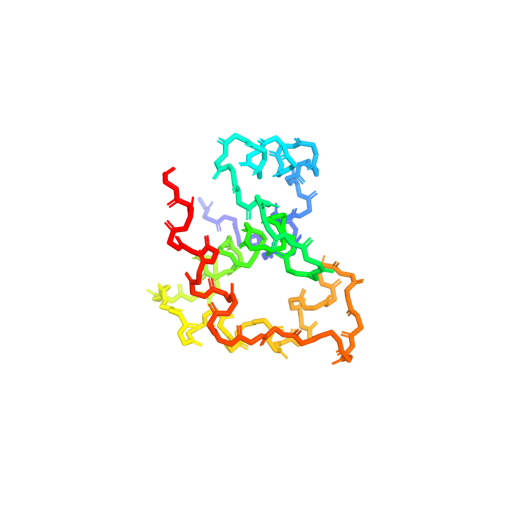HHHHHTS-HHHHHHHHHHTTTTTT-SS--HHHHHHHHHHHHHH-S---HHHHHHHHTSHHHHHHHT--TT----HHHHHHHHHH--

Sequence (93 aa):
MATNIPVKTLLGYLPDSLIERLSVEHNVDKQVKKLEGKIVFKLLLYGVLSSSQLSLNVLISLFDKIGFRSLIGVDKDFTTKRNSLADRLISLN